Protein AF-A0A955VY58-F1 (afdb_monomer_lite)

Sequence (78 aa):
MTPAELSRAWARQAQLDAERGVIACRMCTRHAGLDAATTLWRDGQLVFALCDRCAASHDVLMRPTAEGVEVRARARTP

Radius of gyration: 12.67 Å; chains: 1; bounding box: 34×28×30 Å

Secondary structure (DSSP, 8-state):
--HHHHHHHHHHHHHHHHHTTEEE-TTT--EEEGGGEEEEEETTEEEEEEEHHHHHHEEEEEEEETTEEEEEEEE---

pLDDT: mean 88.75, std 6.07, range [60.5, 97.25]

Foldseek 3Di:
DDPVVVLVVQQVVQQVQVVVQWGQAPPPRDIDGVVQWDFDDDPNTTNHIHGVVQVVQWDWDWDADPVGIDIDIDGPDD

Structure (mmCIF, N/CA/C/O backbone):
data_AF-A0A955VY58-F1
#
_entry.id   AF-A0A955VY58-F1
#
loop_
_atom_site.group_PDB
_atom_site.id
_atom_site.type_symbol
_atom_site.label_atom_id
_atom_site.label_alt_id
_atom_site.label_comp_id
_atom_site.label_asym_id
_atom_site.label_entity_id
_atom_site.label_seq_id
_atom_site.pdbx_PDB_ins_code
_atom_site.Cartn_x
_atom_site.Cartn_y
_atom_site.Cartn_z
_atom_site.occupancy
_atom_site.B_iso_or_equiv
_atom_site.auth_seq_id
_atom_site.auth_comp_id
_atom_site.auth_asym_id
_atom_site.auth_atom_id
_atom_site.pdbx_PDB_model_num
ATOM 1 N N . MET A 1 1 ? -0.249 20.790 11.815 1.00 79.44 1 MET A N 1
ATOM 2 C CA . MET A 1 1 ? -0.749 19.463 11.413 1.00 79.44 1 MET A CA 1
ATOM 3 C C . MET A 1 1 ? -0.029 18.419 12.244 1.00 79.44 1 MET A C 1
ATOM 5 O O . MET A 1 1 ? 1.197 18.421 12.261 1.00 79.44 1 MET A O 1
ATOM 9 N N . THR A 1 2 ? -0.757 17.600 12.989 1.00 94.56 2 THR A N 1
ATOM 10 C CA . THR A 1 2 ? -0.195 16.530 13.824 1.00 94.56 2 THR A CA 1
ATOM 11 C C . THR A 1 2 ? 0.107 15.280 12.983 1.00 94.56 2 THR A C 1
ATOM 13 O O . THR A 1 2 ? -0.481 15.106 11.911 1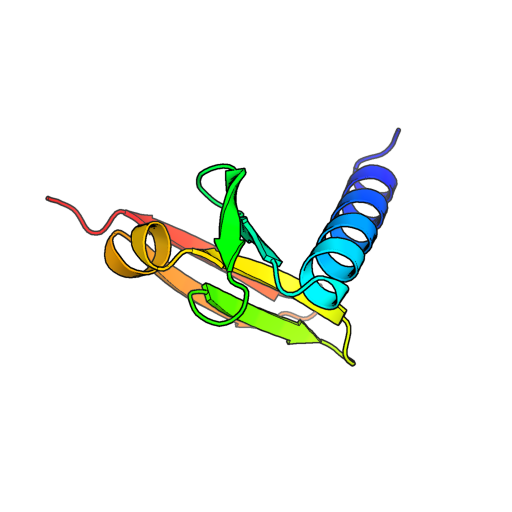.00 94.56 2 THR A O 1
ATOM 16 N N . PRO A 1 3 ? 0.972 14.361 13.450 1.00 84.50 3 PRO A N 1
ATOM 17 C CA . PRO A 1 3 ? 1.206 13.087 12.762 1.00 84.50 3 PRO A CA 1
ATOM 18 C C . PRO A 1 3 ? -0.079 12.279 12.518 1.00 84.50 3 PRO A C 1
ATOM 20 O O . PRO A 1 3 ? -0.249 11.673 11.461 1.00 84.50 3 PRO A O 1
ATOM 23 N N . ALA A 1 4 ? -1.021 12.325 13.466 1.00 84.75 4 ALA A N 1
ATOM 24 C CA . ALA A 1 4 ? -2.315 11.661 13.342 1.00 84.75 4 ALA A CA 1
ATOM 25 C C . ALA A 1 4 ? -3.198 12.289 12.248 1.00 84.75 4 ALA A C 1
ATOM 27 O O . ALA A 1 4 ? -3.871 11.573 11.507 1.00 84.75 4 ALA A O 1
ATOM 28 N N . GLU A 1 5 ? -3.189 13.618 12.113 1.00 88.94 5 GLU A N 1
ATOM 29 C CA . GLU A 1 5 ? -3.901 14.318 11.035 1.00 88.94 5 GLU A CA 1
ATOM 30 C C . GLU A 1 5 ? -3.322 13.980 9.662 1.00 88.94 5 GLU A C 1
ATOM 32 O O . GLU A 1 5 ? -4.081 13.676 8.743 1.00 88.94 5 GLU A O 1
ATOM 37 N N . LEU A 1 6 ? -1.992 13.961 9.541 1.00 83.94 6 LEU A N 1
ATOM 38 C CA . LEU A 1 6 ? -1.315 13.591 8.299 1.00 83.94 6 LEU A CA 1
ATOM 39 C C . LEU A 1 6 ? -1.629 12.142 7.898 1.00 83.94 6 LEU A C 1
ATOM 41 O O . LEU A 1 6 ? -1.905 11.872 6.732 1.00 83.94 6 LEU A O 1
ATOM 45 N N . SER A 1 7 ? -1.636 11.218 8.863 1.00 81.38 7 SER A N 1
ATOM 46 C CA . SER A 1 7 ? -1.976 9.811 8.622 1.00 81.38 7 SER A CA 1
ATOM 47 C C . SER A 1 7 ? -3.413 9.644 8.117 1.00 81.38 7 SER A C 1
ATOM 49 O O . SER A 1 7 ? -3.634 8.951 7.123 1.00 81.38 7 SER A O 1
ATOM 51 N N . ARG A 1 8 ? -4.385 10.339 8.728 1.00 85.69 8 ARG A N 1
ATOM 52 C CA . ARG A 1 8 ? -5.782 10.330 8.263 1.00 85.69 8 ARG A CA 1
ATOM 53 C C . ARG A 1 8 ? -5.938 10.936 6.870 1.00 85.69 8 ARG A C 1
ATOM 55 O O . ARG A 1 8 ? -6.654 10.375 6.046 1.00 85.69 8 ARG A O 1
ATOM 62 N N . ALA A 1 9 ? -5.273 12.060 6.602 1.00 88.25 9 ALA A N 1
ATOM 63 C CA . ALA A 1 9 ? -5.306 12.699 5.288 1.00 88.25 9 ALA A CA 1
ATOM 64 C C . ALA A 1 9 ? -4.724 11.779 4.204 1.00 88.25 9 ALA A C 1
ATOM 66 O O . ALA A 1 9 ? -5.320 11.632 3.139 1.00 88.25 9 ALA A O 1
ATOM 67 N N . TRP A 1 10 ? -3.612 11.104 4.504 1.00 85.25 10 TRP A N 1
ATOM 68 C CA . TRP A 1 10 ? -3.004 10.132 3.601 1.00 85.25 10 TRP A CA 1
ATOM 69 C C . TRP A 1 10 ? -3.931 8.945 3.324 1.00 85.25 10 TRP A C 1
ATOM 71 O O . TRP A 1 10 ? -4.143 8.604 2.165 1.00 85.25 10 TRP A O 1
ATOM 81 N N . ALA A 1 11 ? -4.529 8.355 4.363 1.00 86.25 11 ALA A N 1
ATOM 82 C CA . ALA A 1 11 ? -5.450 7.230 4.204 1.00 86.25 11 ALA A CA 1
ATOM 83 C C . ALA A 1 11 ? -6.675 7.607 3.355 1.00 86.25 11 ALA A C 1
ATOM 85 O O . ALA A 1 11 ? -7.080 6.852 2.476 1.00 86.25 11 ALA A O 1
ATOM 86 N N . ARG A 1 12 ? -7.222 8.814 3.562 1.00 91.00 12 ARG A N 1
ATOM 87 C CA . ARG A 1 12 ? -8.309 9.341 2.729 1.00 91.00 12 ARG A CA 1
ATOM 88 C C . ARG A 1 12 ? -7.880 9.499 1.268 1.00 91.00 12 ARG A C 1
ATOM 90 O O . ARG A 1 12 ? -8.641 9.117 0.387 1.00 91.00 12 ARG A O 1
ATOM 97 N N . GLN A 1 13 ? -6.692 10.044 1.003 1.00 91.19 13 GLN A N 1
ATOM 98 C CA . GLN A 1 13 ? -6.197 10.183 -0.370 1.00 91.19 13 GLN A CA 1
ATOM 99 C C . GLN A 1 13 ? -5.995 8.816 -1.036 1.00 91.19 13 GLN A C 1
ATOM 101 O O . GLN A 1 13 ? -6.451 8.619 -2.156 1.00 91.19 13 GLN A O 1
ATOM 106 N N . ALA A 1 14 ? -5.386 7.861 -0.328 1.00 91.44 14 ALA A N 1
ATOM 107 C CA . ALA A 1 14 ? -5.176 6.508 -0.834 1.00 91.44 14 ALA A CA 1
ATOM 108 C C . ALA A 1 14 ? -6.502 5.820 -1.200 1.00 91.44 14 ALA A C 1
ATOM 110 O O . ALA A 1 14 ? -6.583 5.149 -2.226 1.00 91.44 14 ALA A O 1
ATOM 111 N N . GLN A 1 15 ? -7.552 6.028 -0.401 1.00 94.19 15 GLN A N 1
ATOM 112 C CA . GLN A 1 15 ? -8.885 5.513 -0.703 1.00 94.19 15 GLN A CA 1
ATOM 113 C C . GLN A 1 15 ? -9.470 6.125 -1.986 1.00 94.19 15 GLN A C 1
ATOM 115 O O . GLN A 1 15 ? -9.952 5.390 -2.843 1.00 94.19 15 GLN A O 1
ATOM 120 N N . LEU A 1 16 ? -9.390 7.451 -2.146 1.00 95.00 16 LEU A N 1
ATOM 121 C CA . LEU A 1 16 ? -9.875 8.143 -3.349 1.00 95.00 16 LEU A CA 1
ATOM 122 C C . LEU A 1 16 ? -9.130 7.705 -4.616 1.00 95.00 16 LEU A C 1
ATOM 124 O O . LEU A 1 16 ? -9.723 7.623 -5.691 1.00 95.00 16 LEU A O 1
ATOM 128 N N . ASP A 1 17 ? -7.832 7.436 -4.500 1.00 95.00 17 ASP A N 1
ATOM 129 C CA . ASP A 1 17 ? -7.031 6.894 -5.596 1.00 95.00 17 ASP A CA 1
ATOM 130 C C . ASP A 1 17 ? -7.512 5.482 -5.961 1.00 95.00 17 ASP A C 1
ATOM 132 O O . ASP A 1 17 ? -7.746 5.191 -7.137 1.00 95.00 17 ASP A O 1
ATOM 136 N N . ALA A 1 18 ? -7.750 4.632 -4.958 1.00 95.38 18 ALA A N 1
ATOM 137 C CA . ALA A 1 18 ? -8.210 3.264 -5.167 1.00 95.38 18 ALA A CA 1
ATOM 138 C C . ALA A 1 18 ? -9.601 3.205 -5.817 1.00 95.38 18 ALA A C 1
ATOM 140 O O . ALA A 1 18 ? -9.826 2.393 -6.712 1.00 95.38 18 ALA A O 1
ATOM 141 N N . GLU A 1 19 ? -10.509 4.111 -5.445 1.00 95.62 19 GLU A N 1
ATOM 142 C CA . GLU A 1 19 ? -11.820 4.275 -6.094 1.00 95.62 19 GLU A CA 1
ATOM 143 C C . GLU A 1 19 ? -11.706 4.631 -7.586 1.00 95.62 19 GLU A C 1
ATOM 145 O O . GLU A 1 19 ? -12.602 4.328 -8.371 1.00 95.62 19 GLU A O 1
ATOM 150 N N . ARG A 1 20 ? -10.587 5.237 -7.999 1.00 96.50 20 ARG A N 1
ATOM 151 C CA . ARG A 1 20 ? -10.260 5.538 -9.403 1.00 96.50 20 ARG A CA 1
ATOM 152 C C . ARG A 1 20 ? -9.450 4.428 -10.080 1.00 96.50 20 ARG A C 1
ATOM 154 O O . ARG A 1 20 ? -9.033 4.600 -11.222 1.00 96.50 20 ARG A O 1
ATOM 161 N N . GLY A 1 21 ? -9.203 3.314 -9.391 1.00 96.50 21 GLY A N 1
ATOM 162 C CA . GLY A 1 21 ? -8.417 2.192 -9.902 1.00 96.50 21 GLY A CA 1
ATOM 163 C C . GLY A 1 21 ? -6.910 2.446 -9.928 1.00 96.50 21 GLY A C 1
ATOM 164 O O . GLY A 1 21 ? -6.200 1.783 -10.682 1.00 96.50 21 GLY A O 1
ATOM 165 N N . VAL A 1 22 ? -6.399 3.383 -9.125 1.00 97.25 22 VAL A N 1
ATOM 166 C CA . VAL A 1 22 ? -4.962 3.672 -9.019 1.00 97.25 22 VAL A CA 1
ATOM 167 C C . VAL A 1 22 ? -4.493 3.661 -7.567 1.00 97.25 22 VAL A C 1
ATOM 169 O O . VAL A 1 22 ? -5.281 3.728 -6.634 1.00 97.25 22 VAL A O 1
ATOM 172 N N . ILE A 1 23 ? -3.186 3.579 -7.355 1.00 95.31 23 ILE A N 1
ATOM 173 C CA . ILE A 1 23 ? -2.564 3.724 -6.034 1.00 95.31 23 ILE A CA 1
ATOM 174 C C . ILE A 1 23 ? -1.363 4.646 -6.123 1.00 95.31 23 ILE A C 1
ATOM 176 O O . ILE A 1 23 ? -0.679 4.656 -7.142 1.00 95.31 23 ILE A O 1
ATOM 180 N N . ALA A 1 24 ? -1.049 5.353 -5.040 1.00 93.81 24 ALA A N 1
ATOM 181 C CA . ALA A 1 24 ? 0.268 5.944 -4.829 1.00 93.81 24 ALA A CA 1
ATOM 182 C C . ALA A 1 24 ? 1.149 4.944 -4.062 1.00 93.81 24 ALA A C 1
ATOM 184 O O . ALA A 1 24 ? 0.895 4.634 -2.896 1.00 93.81 24 ALA A O 1
ATOM 185 N N . CYS A 1 25 ? 2.191 4.418 -4.711 1.00 92.19 25 CYS A N 1
ATOM 186 C CA . CYS A 1 25 ? 3.057 3.401 -4.115 1.00 92.19 25 CYS A CA 1
ATOM 187 C C . CYS A 1 25 ? 3.722 3.929 -2.839 1.00 92.19 25 CYS A C 1
ATOM 189 O O . CYS A 1 25 ? 4.421 4.944 -2.866 1.00 92.19 25 CYS A O 1
ATOM 191 N N . ARG A 1 26 ? 3.581 3.202 -1.725 1.00 88.38 26 ARG A N 1
ATOM 192 C CA . ARG A 1 26 ? 4.104 3.645 -0.426 1.00 88.38 26 ARG A CA 1
ATOM 193 C C . ARG A 1 26 ? 5.632 3.772 -0.382 1.00 88.38 26 ARG A C 1
ATOM 195 O O . ARG A 1 26 ? 6.140 4.509 0.456 1.00 88.38 26 ARG A O 1
ATOM 202 N N . MET A 1 27 ? 6.344 3.082 -1.276 1.00 88.94 27 MET A N 1
ATOM 203 C CA . MET A 1 27 ? 7.813 3.078 -1.336 1.00 88.94 27 MET A CA 1
ATOM 204 C C . MET A 1 27 ? 8.371 4.136 -2.284 1.00 88.94 27 MET A C 1
ATOM 206 O O . MET A 1 27 ? 9.219 4.927 -1.891 1.00 88.94 27 MET A O 1
ATOM 210 N N . CYS A 1 28 ? 7.919 4.148 -3.542 1.00 91.94 28 CYS A N 1
ATOM 211 C CA . CYS A 1 28 ? 8.498 5.014 -4.575 1.00 91.94 28 CYS A CA 1
ATOM 212 C C . CYS A 1 28 ? 7.628 6.214 -4.958 1.00 91.94 28 CYS A C 1
ATOM 214 O O . CYS A 1 28 ? 7.990 6.909 -5.902 1.00 91.94 28 CYS A O 1
ATOM 216 N N . THR A 1 29 ? 6.478 6.396 -4.295 1.00 91.94 29 THR A N 1
ATOM 217 C CA . THR A 1 29 ? 5.483 7.473 -4.488 1.00 91.94 29 THR A CA 1
ATOM 218 C C . THR A 1 29 ? 4.891 7.609 -5.893 1.00 91.94 29 THR A C 1
ATOM 220 O O . THR A 1 29 ? 4.030 8.455 -6.122 1.00 91.94 29 THR A O 1
ATOM 223 N N . ARG A 1 30 ? 5.289 6.750 -6.836 1.00 94.00 30 ARG A N 1
ATOM 224 C CA . ARG A 1 30 ? 4.713 6.694 -8.181 1.00 94.00 30 ARG A CA 1
ATOM 225 C C . ARG A 1 30 ? 3.295 6.147 -8.137 1.00 94.00 30 ARG A C 1
ATOM 227 O O . ARG A 1 30 ? 3.005 5.239 -7.355 1.00 94.00 30 ARG A O 1
ATOM 234 N N . HIS A 1 31 ? 2.466 6.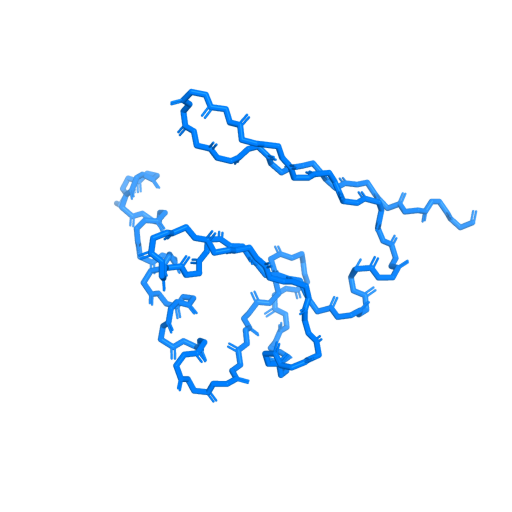655 -9.040 1.00 94.75 31 HIS A N 1
ATOM 235 C CA . HIS A 1 31 ? 1.156 6.079 -9.284 1.00 94.75 31 HIS A CA 1
ATOM 236 C C . HIS A 1 31 ? 1.277 4.786 -10.099 1.00 94.75 31 HIS A C 1
ATOM 238 O O . HIS A 1 31 ? 2.130 4.688 -10.985 1.00 94.75 31 HIS A O 1
ATOM 244 N N . ALA A 1 32 ? 0.442 3.803 -9.784 1.00 96.06 32 ALA A N 1
ATOM 245 C CA . ALA A 1 32 ? 0.291 2.558 -10.533 1.00 96.06 32 ALA A CA 1
ATOM 246 C C . ALA A 1 32 ? -1.189 2.160 -10.585 1.00 96.06 32 ALA A C 1
ATOM 248 O O . ALA A 1 32 ? -1.982 2.666 -9.789 1.00 96.06 32 ALA A O 1
ATOM 249 N N . GLY A 1 33 ? -1.547 1.268 -11.511 1.00 96.81 33 GLY A N 1
ATOM 250 C CA . GLY A 1 33 ? -2.871 0.647 -11.528 1.00 96.81 33 GLY A CA 1
ATOM 251 C C . GLY A 1 33 ? -3.099 -0.173 -10.261 1.00 96.81 33 GLY A C 1
ATOM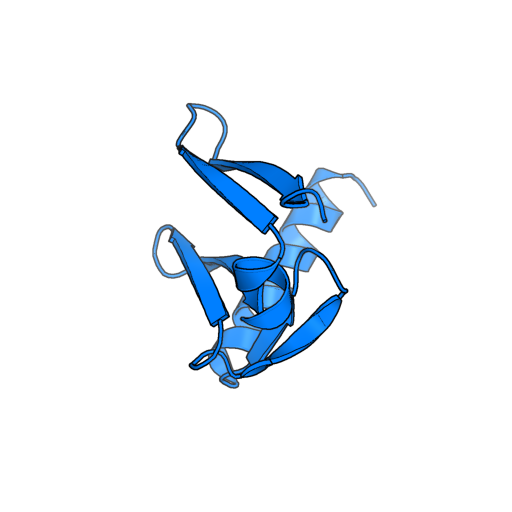 252 O O . GLY A 1 33 ? -2.169 -0.794 -9.742 1.00 96.81 33 GLY A O 1
ATOM 253 N N . LEU A 1 34 ? -4.324 -0.138 -9.741 1.00 95.31 34 LEU A N 1
ATOM 254 C CA . LEU A 1 34 ? -4.726 -0.909 -8.563 1.00 95.31 34 LEU A CA 1
ATOM 255 C C . LEU A 1 34 ? -4.650 -2.424 -8.821 1.00 95.31 34 LEU A C 1
ATOM 257 O O . LEU A 1 34 ? -4.366 -3.190 -7.908 1.00 95.31 34 LEU A O 1
ATOM 261 N N . ASP A 1 35 ? -4.871 -2.833 -10.068 1.00 93.56 35 ASP A N 1
ATOM 262 C CA . ASP A 1 35 ? -4.759 -4.202 -10.574 1.00 93.56 35 ASP A CA 1
ATOM 263 C C . ASP A 1 35 ? -3.310 -4.716 -10.658 1.00 93.56 35 ASP A C 1
ATOM 265 O O . ASP A 1 35 ? -3.082 -5.920 -10.582 1.00 93.56 35 ASP A O 1
ATOM 269 N N . ALA A 1 36 ? -2.337 -3.808 -10.757 1.00 89.56 36 ALA A N 1
ATOM 270 C CA . ALA A 1 36 ? -0.897 -4.082 -10.807 1.00 89.56 36 ALA A CA 1
ATOM 271 C C . ALA A 1 36 ? -0.184 -3.683 -9.496 1.00 89.56 36 ALA A C 1
ATOM 273 O O . ALA A 1 36 ? 0.920 -3.110 -9.490 1.00 89.56 36 ALA A O 1
ATOM 274 N N . ALA A 1 37 ? -0.871 -3.891 -8.369 1.00 93.38 37 ALA A N 1
ATOM 275 C CA . ALA A 1 37 ? -0.381 -3.527 -7.052 1.00 93.38 37 ALA A CA 1
ATOM 276 C C . ALA A 1 37 ? -0.673 -4.595 -5.994 1.00 93.38 37 ALA A C 1
ATOM 278 O O . ALA A 1 37 ? -1.740 -5.199 -5.937 1.00 93.38 37 ALA A O 1
ATOM 279 N N . THR A 1 38 ? 0.265 -4.756 -5.059 1.00 91.50 38 THR A N 1
ATOM 280 C CA . THR A 1 38 ? 0.000 -5.450 -3.796 1.00 91.50 38 THR A CA 1
ATOM 281 C C . THR A 1 38 ? -0.663 -4.479 -2.832 1.00 91.50 38 THR A C 1
ATOM 283 O O . THR A 1 38 ? -0.058 -3.477 -2.440 1.00 91.50 38 THR A O 1
ATOM 286 N N . THR A 1 39 ? -1.888 -4.786 -2.418 1.00 91.25 39 THR A N 1
ATOM 287 C CA . THR A 1 39 ? -2.681 -3.931 -1.527 1.00 91.25 39 THR A CA 1
ATOM 288 C C . THR A 1 39 ? -3.060 -4.632 -0.237 1.00 91.25 39 THR A C 1
ATOM 290 O O . THR A 1 39 ? -3.338 -5.830 -0.236 1.00 91.25 39 THR A O 1
ATOM 293 N N . LEU A 1 40 ? -3.158 -3.859 0.840 1.00 87.69 40 LEU A N 1
ATOM 294 C CA . LEU A 1 40 ? -3.762 -4.282 2.092 1.00 87.69 40 LEU A CA 1
ATOM 295 C C . LEU A 1 40 ? -4.964 -3.399 2.405 1.00 87.69 40 LEU A C 1
ATOM 297 O O . LEU A 1 40 ? -4.869 -2.168 2.404 1.00 87.69 40 LEU A O 1
ATOM 301 N N . TRP A 1 41 ? -6.063 -4.063 2.739 1.00 88.81 41 TRP A N 1
ATOM 302 C CA . TRP A 1 41 ? -7.336 -3.446 3.066 1.00 88.81 41 TRP A CA 1
ATOM 303 C C . TRP A 1 41 ? -7.733 -3.798 4.492 1.00 88.81 41 TRP A C 1
ATOM 305 O O . TRP A 1 41 ? -7.486 -4.910 4.961 1.00 88.81 41 TRP A O 1
ATOM 315 N N . ARG A 1 42 ? -8.371 -2.852 5.173 1.00 84.00 42 ARG A N 1
ATOM 316 C CA . ARG A 1 42 ? -8.979 -3.060 6.485 1.00 84.00 42 ARG A CA 1
ATOM 317 C C . ARG A 1 42 ? -10.349 -2.408 6.481 1.00 84.00 42 ARG A C 1
ATOM 319 O O . ARG A 1 42 ? -10.441 -1.217 6.211 1.00 84.00 42 ARG A O 1
ATOM 326 N N . ASP A 1 43 ? -11.390 -3.193 6.746 1.00 87.88 43 ASP A N 1
ATOM 327 C CA . ASP A 1 43 ? -12.779 -2.717 6.798 1.00 87.88 43 ASP A CA 1
ATOM 328 C C . ASP A 1 43 ? -13.195 -1.938 5.530 1.00 87.88 43 ASP A C 1
ATOM 330 O O . ASP A 1 43 ? -13.878 -0.921 5.592 1.00 87.88 43 ASP A O 1
ATOM 334 N N . GLY A 1 44 ? -12.727 -2.394 4.360 1.00 86.94 44 GLY A N 1
ATOM 335 C CA . GLY A 1 44 ? -12.983 -1.748 3.064 1.00 86.94 44 GLY A CA 1
ATOM 336 C C . GLY A 1 44 ? -12.123 -0.515 2.763 1.00 86.94 44 GLY A C 1
ATOM 337 O O . GLY A 1 44 ? -12.220 0.026 1.666 1.00 86.94 44 GLY A O 1
ATOM 338 N N . GLN A 1 45 ? -11.251 -0.093 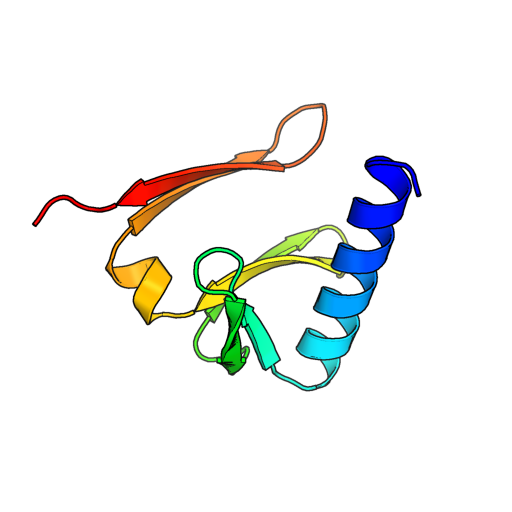3.683 1.00 87.75 45 GLN A N 1
ATOM 339 C CA . GLN A 1 45 ? -10.338 1.029 3.487 1.00 87.75 45 GLN A CA 1
ATOM 340 C C . GLN A 1 45 ? -8.951 0.553 3.041 1.00 87.75 45 GLN A C 1
ATOM 342 O O . GLN A 1 45 ? -8.366 -0.342 3.662 1.00 87.75 45 GLN A O 1
ATOM 347 N N . LEU A 1 46 ? -8.388 1.186 2.010 1.00 89.31 46 LEU A N 1
ATOM 348 C CA . LEU A 1 46 ? -7.003 0.952 1.609 1.00 89.31 46 LEU A CA 1
ATOM 349 C C . LEU A 1 46 ? -6.061 1.513 2.682 1.00 89.31 46 LEU A C 1
ATOM 351 O O . LEU A 1 46 ? -6.026 2.717 2.941 1.00 89.31 46 LEU A O 1
ATOM 355 N N . VAL A 1 47 ? -5.276 0.636 3.307 1.00 85.81 47 VAL A N 1
ATOM 356 C CA . VAL A 1 47 ? -4.320 1.027 4.358 1.00 85.81 47 VAL A CA 1
ATOM 357 C C . VAL A 1 47 ? -2.873 0.982 3.882 1.00 85.81 47 VAL A C 1
ATOM 359 O O . VAL A 1 47 ? -2.013 1.642 4.464 1.00 85.81 47 VAL A O 1
ATOM 362 N N . PHE A 1 48 ? -2.586 0.227 2.821 1.00 87.75 48 PHE A N 1
ATOM 363 C CA . PHE A 1 48 ? -1.246 0.126 2.258 1.00 87.75 48 PHE A CA 1
ATOM 364 C C . PHE A 1 48 ? -1.290 -0.365 0.807 1.00 87.75 48 PHE A C 1
ATOM 366 O O . PHE A 1 48 ? -2.077 -1.249 0.478 1.00 87.75 48 PHE A O 1
ATOM 373 N N . ALA A 1 49 ? -0.416 0.172 -0.047 1.00 91.81 49 ALA A N 1
ATOM 374 C CA . ALA A 1 49 ? -0.265 -0.268 -1.430 1.00 91.81 49 ALA A CA 1
ATOM 375 C C . ALA A 1 49 ? 1.188 -0.166 -1.914 1.00 91.81 49 ALA A C 1
ATOM 377 O O . ALA A 1 49 ? 1.906 0.791 -1.597 1.00 91.81 49 ALA A O 1
ATOM 378 N N . LEU A 1 50 ? 1.604 -1.132 -2.731 1.00 93.06 50 LEU A N 1
ATOM 379 C CA . LEU A 1 50 ? 2.884 -1.154 -3.437 1.00 93.06 50 LEU A CA 1
ATOM 380 C C . LEU A 1 50 ? 2.669 -1.485 -4.901 1.00 93.06 50 LEU A C 1
ATOM 382 O O . LEU A 1 50 ? 1.976 -2.444 -5.213 1.00 93.06 50 LEU A O 1
ATOM 386 N N . CYS A 1 51 ? 3.3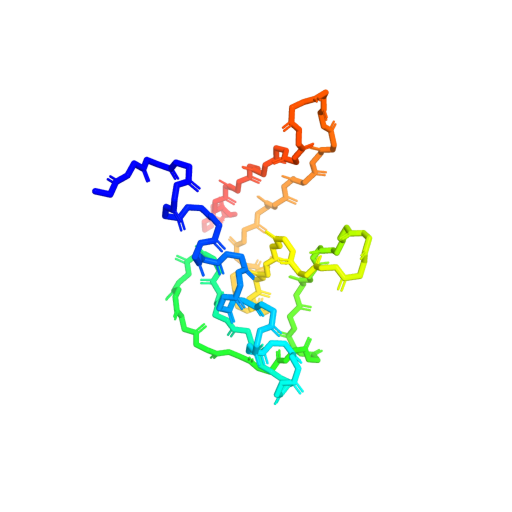35 -0.749 -5.786 1.00 94.56 51 CYS A N 1
ATOM 387 C CA . CYS A 1 51 ? 3.414 -1.146 -7.185 1.00 94.56 51 CYS A CA 1
ATOM 388 C C . CYS A 1 51 ? 4.254 -2.419 -7.348 1.00 94.56 51 CYS A C 1
ATOM 390 O O . CYS A 1 51 ? 5.192 -2.650 -6.573 1.00 94.56 51 CYS A O 1
ATOM 392 N N . ASP A 1 52 ? 3.985 -3.180 -8.407 1.00 93.31 52 ASP A N 1
ATOM 393 C CA . ASP A 1 52 ? 4.691 -4.430 -8.717 1.00 93.31 52 ASP A CA 1
ATOM 394 C C . ASP A 1 52 ? 6.213 -4.287 -8.752 1.00 93.31 52 ASP A C 1
ATOM 396 O O . ASP A 1 52 ? 6.933 -5.155 -8.268 1.00 93.31 52 ASP A O 1
ATOM 400 N N . ARG A 1 53 ? 6.740 -3.154 -9.233 1.00 92.69 53 ARG A N 1
ATOM 401 C CA . ARG A 1 53 ? 8.189 -2.893 -9.213 1.00 92.69 53 ARG A CA 1
ATOM 402 C C . ARG A 1 53 ? 8.758 -2.922 -7.792 1.00 92.69 53 ARG A C 1
ATOM 404 O O . ARG A 1 53 ? 9.828 -3.487 -7.558 1.00 92.69 53 ARG A O 1
ATOM 411 N N . CYS A 1 54 ? 8.085 -2.267 -6.849 1.00 92.62 54 CYS A N 1
ATOM 412 C CA . CYS A 1 54 ? 8.521 -2.235 -5.456 1.00 92.62 54 CYS A CA 1
ATOM 413 C C . CYS A 1 54 ? 8.284 -3.582 -4.774 1.00 92.62 54 CYS A C 1
ATOM 415 O O . CYS A 1 54 ? 9.167 -4.037 -4.055 1.00 92.62 54 CYS A O 1
ATOM 417 N N . ALA A 1 55 ? 7.155 -4.237 -5.053 1.00 91.75 55 ALA A N 1
ATOM 418 C CA . ALA A 1 55 ? 6.874 -5.579 -4.554 1.00 91.75 55 ALA A CA 1
ATOM 419 C C . ALA A 1 55 ? 7.917 -6.602 -5.042 1.00 91.75 55 ALA A C 1
ATOM 421 O O . ALA A 1 55 ? 8.403 -7.405 -4.256 1.00 91.75 55 ALA A O 1
ATOM 422 N N . ALA A 1 56 ? 8.351 -6.536 -6.301 1.00 91.69 56 ALA A N 1
ATOM 423 C CA . ALA A 1 56 ? 9.369 -7.429 -6.854 1.00 91.69 56 ALA A CA 1
ATOM 424 C C . ALA A 1 56 ? 10.764 -7.197 -6.245 1.00 91.69 56 ALA A C 1
ATOM 426 O O . ALA A 1 56 ? 11.511 -8.142 -6.011 1.00 91.69 56 ALA A O 1
ATOM 427 N N . SER A 1 57 ? 11.111 -5.947 -5.934 1.00 92.19 57 SER A N 1
ATOM 428 C CA . SER A 1 57 ? 12.446 -5.569 -5.440 1.00 92.19 57 SER A CA 1
ATOM 429 C C . SER A 1 57 ? 12.607 -5.614 -3.919 1.00 92.19 57 SER A C 1
ATOM 431 O O . SER A 1 57 ? 13.715 -5.423 -3.425 1.00 92.19 57 SER A O 1
ATOM 433 N N . HIS A 1 58 ? 11.532 -5.838 -3.162 1.00 91.31 58 HIS A N 1
ATOM 434 C CA . HIS A 1 58 ? 11.564 -5.809 -1.701 1.00 91.31 58 HIS A CA 1
ATOM 435 C C . HIS A 1 58 ? 10.919 -7.054 -1.109 1.00 91.31 58 HIS A C 1
ATOM 437 O O . HIS A 1 58 ? 9.887 -7.521 -1.586 1.00 91.31 58 HIS A O 1
ATOM 443 N N . ASP A 1 59 ? 11.495 -7.539 -0.015 1.00 90.56 59 ASP A N 1
ATOM 444 C CA . ASP A 1 59 ? 10.793 -8.426 0.896 1.00 90.56 59 ASP A CA 1
ATOM 445 C C . ASP A 1 59 ? 9.953 -7.551 1.820 1.00 90.56 59 ASP A C 1
ATOM 447 O O . ASP A 1 59 ? 10.480 -6.707 2.555 1.00 90.56 59 ASP A O 1
ATOM 451 N N . VAL A 1 60 ? 8.635 -7.720 1.742 1.00 87.25 60 VAL A N 1
ATOM 452 C CA . VAL A 1 60 ? 7.674 -6.909 2.486 1.00 87.25 60 VAL A CA 1
ATOM 453 C C . VAL A 1 60 ? 6.894 -7.810 3.422 1.00 87.25 60 VAL A C 1
ATOM 455 O O . VAL A 1 60 ? 6.136 -8.674 2.992 1.00 87.25 60 VAL A O 1
ATOM 458 N N . LEU A 1 61 ? 7.079 -7.585 4.717 1.00 87.19 61 LEU A N 1
ATOM 459 C CA . LEU A 1 61 ? 6.310 -8.222 5.769 1.00 87.19 61 LEU A CA 1
ATOM 460 C C . LEU A 1 61 ? 5.223 -7.256 6.231 1.00 87.19 61 LEU A C 1
ATOM 462 O O . LEU A 1 61 ? 5.519 -6.145 6.675 1.00 87.19 61 LEU A O 1
ATOM 466 N N . MET A 1 62 ? 3.975 -7.705 6.162 1.00 84.44 62 MET A N 1
ATOM 467 C CA . MET A 1 62 ? 2.824 -7.009 6.730 1.00 84.44 62 MET A CA 1
ATOM 468 C C . MET A 1 62 ? 2.269 -7.864 7.861 1.00 84.44 62 MET A C 1
ATOM 470 O O . MET A 1 62 ? 1.945 -9.032 7.648 1.00 84.44 62 MET A O 1
ATOM 474 N N . ARG A 1 63 ? 2.179 -7.304 9.067 1.00 83.50 63 ARG A N 1
ATOM 475 C CA . ARG A 1 63 ? 1.712 -8.028 10.251 1.00 83.50 63 ARG A CA 1
ATOM 476 C C . ARG A 1 63 ? 0.691 -7.188 11.022 1.00 83.50 63 ARG A C 1
ATOM 478 O O . ARG A 1 63 ? 1.009 -6.050 11.367 1.00 83.50 63 ARG A O 1
ATOM 485 N N . PRO A 1 64 ? -0.501 -7.722 11.338 1.00 79.12 64 PRO A N 1
ATOM 486 C CA . PRO A 1 64 ? -1.426 -7.044 12.239 1.00 79.12 64 PRO A CA 1
ATOM 487 C C . PRO A 1 64 ? -0.837 -6.970 13.658 1.00 79.12 64 PRO A C 1
ATOM 489 O O . PRO A 1 64 ? -0.238 -7.928 14.147 1.00 79.12 64 PRO A O 1
ATOM 492 N N . THR A 1 65 ? -1.012 -5.833 14.324 1.00 83.62 65 THR A N 1
ATOM 493 C CA . THR A 1 65 ? -0.628 -5.585 15.720 1.00 83.62 65 THR A CA 1
ATOM 494 C C . THR A 1 65 ? -1.815 -4.995 16.483 1.00 83.62 65 THR A C 1
ATOM 496 O O . THR A 1 65 ? -2.810 -4.590 15.881 1.00 83.62 65 THR A O 1
ATOM 499 N N . ALA A 1 66 ? -1.722 -4.915 17.814 1.00 80.12 66 ALA A N 1
ATOM 500 C CA . ALA A 1 66 ? -2.765 -4.285 18.634 1.00 80.12 66 ALA A CA 1
ATOM 501 C C . ALA A 1 66 ? -3.009 -2.807 18.261 1.00 80.12 66 ALA A C 1
ATOM 503 O O . ALA A 1 66 ? -4.111 -2.295 18.428 1.00 80.12 66 ALA A O 1
ATOM 504 N N . GLU A 1 67 ? -1.990 -2.138 17.722 1.00 77.94 67 GLU A N 1
ATOM 505 C CA . GLU A 1 67 ? -2.014 -0.715 17.373 1.00 77.94 67 GLU A CA 1
ATOM 506 C C . GLU A 1 67 ? -2.353 -0.465 15.893 1.00 77.94 67 GLU A C 1
ATOM 508 O O . GLU A 1 67 ? -2.618 0.672 15.503 1.00 77.94 67 GLU A O 1
ATOM 513 N N . GLY A 1 68 ? -2.366 -1.500 15.043 1.00 76.62 68 GLY A N 1
ATOM 514 C CA . GLY A 1 68 ? -2.630 -1.344 13.614 1.00 76.62 68 GLY A CA 1
ATOM 515 C C . GLY A 1 68 ? -1.988 -2.421 12.748 1.00 76.62 68 GLY A C 1
ATOM 516 O O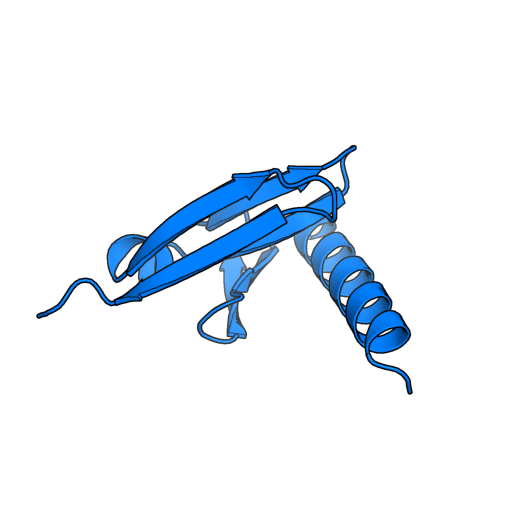 . GLY A 1 68 ? -2.112 -3.612 13.015 1.00 76.62 68 GLY A O 1
ATOM 517 N N . VAL A 1 69 ? -1.340 -2.002 11.662 1.00 78.81 69 VAL A N 1
ATOM 518 C CA . VAL A 1 69 ? -0.561 -2.887 10.791 1.00 78.81 69 VAL A CA 1
ATOM 519 C C . VAL A 1 69 ? 0.881 -2.422 10.827 1.00 78.81 69 VAL A C 1
ATOM 521 O O . VAL A 1 69 ? 1.196 -1.294 10.451 1.00 78.81 69 VAL A O 1
ATOM 524 N N . GLU A 1 70 ? 1.765 -3.311 11.252 1.00 83.31 70 GLU A N 1
ATOM 525 C CA . GLU A 1 70 ? 3.196 -3.119 11.119 1.00 83.31 70 GLU A CA 1
ATOM 526 C C . GLU A 1 70 ? 3.618 -3.547 9.714 1.00 83.31 70 GLU A C 1
ATOM 528 O O . GLU A 1 70 ? 3.365 -4.680 9.296 1.00 83.31 70 GLU A O 1
ATOM 533 N N . VAL A 1 71 ? 4.274 -2.640 8.990 1.00 82.81 71 VAL A N 1
ATOM 534 C CA . VAL A 1 71 ? 4.858 -2.940 7.684 1.00 82.81 71 VAL A CA 1
ATOM 535 C C . VAL A 1 71 ? 6.363 -2.764 7.760 1.00 82.81 71 VAL A C 1
ATOM 537 O O . VAL A 1 71 ? 6.858 -1.675 8.050 1.00 82.81 71 VAL A O 1
ATOM 540 N N . ARG A 1 72 ? 7.093 -3.837 7.460 1.00 86.31 72 ARG A N 1
ATOM 541 C CA . ARG A 1 72 ? 8.542 -3.804 7.271 1.00 86.31 72 ARG A CA 1
ATOM 542 C C . ARG A 1 72 ? 8.848 -4.142 5.831 1.00 86.31 72 ARG A C 1
ATOM 544 O O . ARG A 1 72 ? 8.364 -5.144 5.318 1.00 86.31 72 ARG A O 1
ATOM 551 N N . ALA A 1 73 ? 9.679 -3.328 5.203 1.00 85.88 73 ALA A N 1
ATOM 552 C CA . ALA A 1 73 ? 10.222 -3.633 3.895 1.00 85.88 73 ALA A CA 1
ATOM 553 C C . ALA A 1 73 ? 11.739 -3.579 3.966 1.00 85.88 73 ALA A C 1
ATOM 555 O O . ALA A 1 73 ? 12.313 -2.667 4.564 1.00 85.88 73 ALA A O 1
ATOM 556 N N . ARG A 1 74 ? 12.379 -4.550 3.332 1.00 89.62 74 ARG A N 1
ATOM 557 C CA . ARG A 1 74 ? 13.813 -4.544 3.084 1.00 89.62 74 ARG A CA 1
ATOM 558 C C . ARG A 1 74 ? 14.008 -4.751 1.595 1.00 89.62 74 ARG A C 1
ATOM 560 O O . ARG A 1 74 ? 13.345 -5.603 1.010 1.00 89.62 74 ARG A O 1
ATOM 567 N N . ALA A 1 75 ? 14.895 -3.974 0.981 1.00 89.00 75 ALA A N 1
ATOM 568 C CA . ALA A 1 75 ? 15.316 -4.269 -0.380 1.00 89.00 75 ALA A CA 1
ATOM 569 C C . ALA A 1 75 ? 15.858 -5.702 -0.410 1.00 89.00 75 ALA A C 1
ATOM 571 O O . ALA A 1 75 ? 16.710 -6.053 0.415 1.00 89.00 75 ALA A O 1
ATOM 572 N N . ARG A 1 76 ? 15.360 -6.516 -1.342 1.00 87.31 76 ARG A N 1
ATOM 573 C CA . ARG A 1 76 ? 16.063 -7.738 -1.716 1.00 87.31 76 ARG A CA 1
ATOM 574 C C . ARG A 1 76 ? 17.413 -7.251 -2.227 1.00 87.31 76 ARG A C 1
ATOM 576 O O . ARG A 1 76 ? 17.454 -6.419 -3.131 1.00 87.31 76 ARG A O 1
ATOM 583 N N . THR A 1 77 ? 18.489 -7.617 -1.536 1.00 76.88 77 THR A N 1
ATOM 584 C CA . THR A 1 77 ? 19.864 -7.283 -1.938 1.00 76.88 77 THR A CA 1
ATOM 585 C C . THR A 1 77 ? 20.034 -7.557 -3.440 1.00 76.88 77 THR A C 1
ATOM 587 O O . THR A 1 77 ? 19.374 -8.477 -3.930 1.00 76.88 77 THR A O 1
ATOM 590 N N . PRO A 1 78 ? 20.868 -6.794 -4.171 1.00 60.50 78 PRO A N 1
ATOM 591 C CA . PRO A 1 78 ? 21.311 -7.227 -5.492 1.00 60.50 78 PRO A CA 1
ATOM 592 C C . PRO A 1 78 ? 21.882 -8.648 -5.450 1.00 60.50 78 PRO A C 1
ATOM 594 O O . PRO A 1 78 ? 22.517 -8.986 -4.420 1.00 60.50 78 PRO A O 1
#